Protein AF-A0A358XLY6-F1 (afdb_monomer_lite)

Structure (mmCIF, N/CA/C/O backbone):
data_AF-A0A358XLY6-F1
#
_entry.id   AF-A0A358XLY6-F1
#
loop_
_atom_site.group_PDB
_atom_site.id
_atom_site.type_symbol
_atom_site.label_atom_id
_atom_site.label_alt_id
_atom_site.label_comp_id
_atom_site.label_asym_id
_atom_site.label_entity_id
_atom_site.label_seq_id
_atom_site.pdbx_PDB_ins_code
_atom_site.Cartn_x
_atom_site.Cartn_y
_atom_site.Cartn_z
_atom_site.occupancy
_atom_site.B_iso_or_equiv
_atom_site.auth_seq_id
_atom_site.auth_comp_id
_atom_site.auth_asym_id
_atom_site.auth_atom_id
_atom_site.pdbx_PDB_model_num
ATOM 1 N N . MET A 1 1 ? -6.691 19.947 9.900 1.00 50.72 1 MET A N 1
ATOM 2 C CA . MET A 1 1 ? -7.326 18.660 10.258 1.00 50.72 1 MET A CA 1
ATOM 3 C C . MET A 1 1 ? -6.529 17.547 9.606 1.00 50.72 1 MET A C 1
ATOM 5 O O . MET A 1 1 ? -6.179 17.685 8.440 1.00 50.72 1 MET A O 1
ATOM 9 N N . THR A 1 2 ? -6.143 16.513 10.350 1.00 52.47 2 THR A N 1
ATOM 10 C CA . THR A 1 2 ? -5.227 15.484 9.835 1.00 52.47 2 THR A CA 1
ATOM 11 C C . THR A 1 2 ? -5.986 14.505 8.939 1.00 52.47 2 THR A C 1
ATOM 13 O O . THR A 1 2 ? -6.826 13.755 9.416 1.00 52.47 2 THR A O 1
ATOM 16 N N . ARG A 1 3 ? -5.667 14.538 7.638 1.00 68.81 3 ARG A N 1
ATOM 17 C CA . ARG A 1 3 ? -6.335 13.876 6.494 1.00 68.81 3 ARG A CA 1
ATOM 18 C C . ARG A 1 3 ? -6.093 12.360 6.378 1.00 68.81 3 ARG A C 1
ATOM 20 O O . ARG A 1 3 ? -6.347 11.759 5.344 1.00 68.81 3 ARG A O 1
ATOM 27 N N . ARG A 1 4 ? -5.541 11.737 7.420 1.00 82.38 4 ARG A N 1
ATOM 28 C CA . ARG A 1 4 ? -5.137 10.325 7.428 1.00 82.38 4 ARG A CA 1
ATOM 29 C C . ARG A 1 4 ? -6.206 9.491 8.115 1.00 82.38 4 ARG A C 1
ATOM 31 O O . ARG A 1 4 ? -6.633 9.848 9.210 1.00 82.38 4 ARG A O 1
ATOM 38 N N . TYR A 1 5 ? -6.558 8.356 7.522 1.00 87.88 5 TYR A N 1
ATOM 39 C CA . TYR A 1 5 ? -7.487 7.425 8.156 1.00 87.88 5 TYR A CA 1
ATOM 40 C C . TYR A 1 5 ? -6.900 6.860 9.449 1.00 87.88 5 TYR A C 1
ATOM 42 O O . TYR A 1 5 ? -5.714 6.519 9.521 1.00 87.88 5 TYR A O 1
ATOM 50 N N . THR A 1 6 ? -7.740 6.740 10.471 1.00 85.88 6 THR A N 1
ATOM 51 C CA . THR A 1 6 ? -7.402 6.048 11.714 1.00 85.88 6 THR A CA 1
ATOM 52 C C . THR A 1 6 ? -7.373 4.535 11.495 1.00 85.88 6 THR A C 1
ATOM 54 O O . THR A 1 6 ? -7.958 4.016 10.543 1.00 85.88 6 THR A O 1
ATOM 57 N N . ALA A 1 7 ? -6.722 3.799 12.401 1.00 82.56 7 ALA A N 1
ATOM 58 C CA . ALA A 1 7 ? -6.736 2.334 12.371 1.00 82.56 7 ALA A CA 1
ATOM 59 C C . ALA A 1 7 ? -8.173 1.779 12.374 1.00 82.56 7 ALA A C 1
ATOM 61 O O . ALA A 1 7 ? -8.497 0.902 11.580 1.00 82.56 7 ALA A O 1
ATOM 62 N N . GLN A 1 8 ? -9.057 2.382 13.176 1.00 85.06 8 GLN A N 1
ATOM 63 C CA . GLN A 1 8 ? -10.466 2.004 13.254 1.00 85.06 8 GLN A CA 1
ATOM 64 C C . GLN A 1 8 ? -11.199 2.192 11.916 1.00 85.06 8 GLN A C 1
ATOM 66 O O . GLN A 1 8 ? -11.937 1.304 11.500 1.00 85.06 8 GLN A O 1
ATOM 71 N N . GLN A 1 9 ? -10.968 3.305 11.209 1.00 85.12 9 GLN A N 1
ATOM 72 C CA . GLN A 1 9 ? -11.558 3.536 9.882 1.00 85.12 9 GLN A CA 1
ATOM 73 C C . GLN A 1 9 ? -11.073 2.496 8.860 1.00 85.12 9 GLN A C 1
ATOM 75 O O . GLN A 1 9 ? -11.843 1.998 8.040 1.00 85.12 9 GLN A O 1
ATOM 80 N N . ILE A 1 10 ? -9.799 2.105 8.928 1.00 82.69 10 ILE A N 1
ATOM 81 C CA . ILE A 1 10 ? -9.234 1.080 8.039 1.00 82.69 10 ILE A CA 1
ATOM 82 C C . ILE A 1 10 ? -9.859 -0.301 8.319 1.00 82.69 10 ILE A C 1
ATOM 84 O O . ILE A 1 10 ? -10.238 -1.018 7.381 1.00 82.69 10 ILE A O 1
ATOM 88 N N . GLU A 1 11 ? -9.994 -0.668 9.596 1.00 79.94 11 GLU A N 1
ATOM 89 C CA . GLU A 1 11 ? -10.589 -1.934 10.045 1.00 79.94 11 GLU A CA 1
ATOM 90 C C . GLU A 1 11 ? -12.071 -2.039 9.679 1.00 79.94 11 GLU A C 1
ATOM 92 O O . GLU A 1 11 ? -12.501 -3.065 9.150 1.00 79.94 11 GLU A O 1
ATOM 97 N N . GLN A 1 12 ? -12.827 -0.951 9.845 1.00 80.31 12 GLN A N 1
ATOM 98 C CA . GLN A 1 12 ? -14.245 -0.860 9.477 1.00 80.31 12 GLN A CA 1
ATOM 99 C C . GLN A 1 12 ? -14.483 -0.830 7.958 1.00 80.31 12 GLN A C 1
ATOM 101 O O . GLN A 1 12 ? -15.626 -0.805 7.510 1.00 80.31 12 GLN A O 1
ATOM 106 N N . GLY A 1 13 ? -13.418 -0.875 7.151 1.00 71.94 13 GLY A N 1
ATOM 107 C CA . GLY A 1 13 ? -13.522 -0.971 5.699 1.00 71.94 13 GLY A CA 1
ATOM 108 C C . GLY A 1 13 ? -13.754 0.362 4.999 1.00 71.94 13 GLY A C 1
ATOM 109 O O . GLY A 1 13 ? -14.144 0.353 3.839 1.00 71.94 13 GLY A O 1
ATOM 110 N N . SER A 1 14 ? -13.453 1.491 5.641 1.00 82.88 14 SER A N 1
ATOM 111 C CA . SER A 1 14 ? -13.591 2.828 5.049 1.00 82.88 14 SER A CA 1
ATOM 112 C C . SER A 1 14 ? -12.563 3.142 3.953 1.00 82.88 14 SER A C 1
ATOM 114 O O . SER A 1 14 ? -12.466 4.291 3.557 1.00 82.88 14 SER A O 1
ATOM 116 N N . VAL A 1 15 ? -11.776 2.164 3.489 1.00 90.38 15 VAL A N 1
ATOM 117 C CA . VAL A 1 15 ? -10.827 2.330 2.377 1.00 90.38 15 VAL A CA 1
ATOM 118 C C . VAL A 1 15 ? -11.566 2.152 1.058 1.00 90.38 15 VAL A C 1
ATOM 120 O O . VAL A 1 15 ? -12.011 1.046 0.736 1.00 90.38 15 VAL A O 1
ATOM 123 N N . TRP A 1 16 ? -11.652 3.228 0.286 1.00 91.44 16 TRP A N 1
ATOM 124 C CA . TRP A 1 16 ? -12.403 3.294 -0.960 1.00 91.44 16 TRP A CA 1
ATOM 125 C C . TRP A 1 16 ? -11.496 3.215 -2.185 1.00 91.44 16 TRP A C 1
ATOM 127 O O . TRP A 1 16 ? -10.280 3.405 -2.129 1.00 91.44 16 TRP A O 1
ATOM 137 N N . GLN A 1 17 ? -12.101 2.911 -3.332 1.00 94.94 17 GLN A N 1
ATOM 138 C CA . GLN A 1 17 ? -11.432 3.103 -4.611 1.00 94.94 17 GLN A CA 1
ATOM 139 C C . GLN A 1 17 ? -11.068 4.585 -4.770 1.00 94.94 17 GLN A C 1
ATOM 141 O O . GLN A 1 17 ? -11.851 5.453 -4.405 1.00 94.94 17 GLN A O 1
ATOM 146 N N . ALA A 1 18 ? -9.908 4.849 -5.366 1.00 94.25 18 ALA A N 1
ATOM 147 C CA . ALA A 1 18 ? -9.318 6.173 -5.544 1.00 94.25 18 ALA A CA 1
ATOM 148 C C . ALA A 1 18 ? -8.669 6.803 -4.296 1.00 94.25 18 ALA A C 1
ATOM 150 O O . ALA A 1 18 ? -7.968 7.804 -4.443 1.00 94.25 18 ALA A O 1
ATOM 151 N N . ASP A 1 19 ? -8.784 6.189 -3.114 1.00 95.19 19 ASP A N 1
ATOM 152 C CA . ASP A 1 19 ? -8.021 6.635 -1.946 1.00 95.19 19 ASP A CA 1
ATOM 153 C C . ASP A 1 19 ? -6.517 6.531 -2.205 1.00 95.19 19 ASP A C 1
ATOM 155 O O . ASP A 1 19 ? -6.028 5.602 -2.859 1.00 95.19 19 ASP A O 1
ATOM 159 N N . LEU A 1 20 ? -5.759 7.464 -1.640 1.00 95.75 20 LEU A N 1
ATOM 160 C CA . LEU A 1 20 ? -4.314 7.341 -1.586 1.00 95.75 20 LEU A CA 1
ATOM 161 C C . LEU A 1 20 ? -3.920 6.279 -0.577 1.00 95.75 20 LEU A C 1
ATOM 163 O O . LEU A 1 20 ? -4.460 6.224 0.527 1.00 95.75 20 LEU A O 1
ATOM 167 N N . PHE A 1 21 ? -2.888 5.517 -0.914 1.00 96.38 21 PHE A N 1
ATOM 168 C CA . PHE A 1 21 ? -2.131 4.751 0.062 1.00 96.38 21 PHE A CA 1
ATOM 169 C C . PHE A 1 21 ? -0.681 5.231 0.091 1.00 96.38 21 PHE A C 1
ATOM 171 O O . PHE A 1 21 ? -0.144 5.720 -0.906 1.00 96.38 21 PHE A O 1
ATOM 178 N N . ALA A 1 22 ? -0.034 5.055 1.238 1.00 96.62 22 ALA A N 1
ATOM 179 C CA . ALA A 1 22 ? 1.354 5.434 1.436 1.00 96.62 22 ALA A CA 1
ATOM 180 C C . ALA A 1 22 ? 2.163 4.288 2.048 1.00 96.62 22 ALA A C 1
ATOM 182 O O . ALA A 1 22 ? 1.692 3.579 2.941 1.00 96.62 22 ALA A O 1
ATOM 183 N N . ILE A 1 23 ? 3.401 4.136 1.589 1.00 96.88 23 ILE A N 1
ATOM 184 C CA . ILE A 1 23 ? 4.388 3.206 2.137 1.00 96.88 23 ILE A CA 1
ATOM 185 C C . ILE A 1 23 ? 5.478 4.026 2.803 1.00 96.88 23 ILE A C 1
ATOM 187 O O . ILE A 1 23 ? 6.015 4.971 2.224 1.00 96.88 23 ILE A O 1
ATOM 191 N N . TYR A 1 24 ? 5.789 3.665 4.041 1.00 96.81 24 TYR A N 1
ATOM 192 C CA . TYR A 1 24 ? 6.846 4.297 4.808 1.00 96.81 24 TYR A CA 1
ATOM 193 C C . TYR A 1 24 ? 8.149 3.516 4.643 1.00 96.81 24 TYR A C 1
ATOM 195 O O . TYR A 1 24 ? 8.169 2.294 4.783 1.00 96.81 24 TYR A O 1
ATOM 203 N N . SER A 1 25 ? 9.245 4.223 4.372 1.00 96.44 25 SER A N 1
ATOM 204 C CA . SER A 1 25 ? 10.585 3.645 4.422 1.00 96.44 25 SER A CA 1
ATOM 205 C C . SER A 1 25 ? 11.241 3.969 5.752 1.00 96.44 25 SER A C 1
ATOM 207 O O . SER A 1 25 ? 11.484 5.136 6.058 1.00 96.44 25 SER A O 1
ATOM 209 N N . ALA A 1 26 ? 11.612 2.928 6.495 1.00 95.25 26 ALA A N 1
ATOM 210 C CA . ALA A 1 26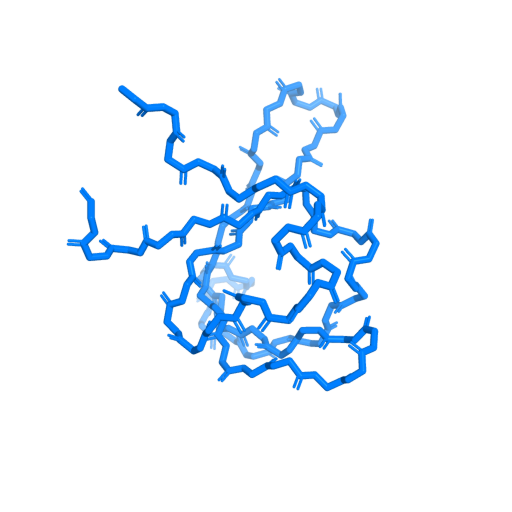 ? 12.418 3.079 7.698 1.00 95.25 26 ALA A CA 1
ATOM 211 C C . ALA A 1 26 ? 13.833 3.605 7.392 1.00 95.25 26 ALA A C 1
ATOM 213 O O . ALA A 1 26 ? 14.386 4.341 8.197 1.00 95.25 26 ALA A O 1
ATOM 214 N N . SER A 1 27 ? 14.427 3.306 6.233 1.00 97.00 27 SER A N 1
ATOM 215 C CA . SER A 1 27 ? 15.769 3.823 5.915 1.00 97.00 27 SER A CA 1
ATOM 216 C C . SER A 1 27 ? 15.763 5.313 5.571 1.00 97.00 27 SER A C 1
ATOM 218 O O . SER A 1 27 ? 16.698 6.026 5.912 1.00 97.00 27 SER A O 1
ATOM 220 N N . LEU A 1 28 ? 14.698 5.797 4.923 1.00 96.75 28 LEU A N 1
ATOM 221 C CA . LEU A 1 28 ? 14.557 7.208 4.539 1.00 96.75 28 LEU A CA 1
ATOM 222 C C . LEU A 1 28 ? 13.794 8.041 5.578 1.00 96.75 28 LEU A C 1
ATOM 224 O O . LEU A 1 28 ? 13.671 9.251 5.405 1.00 96.75 28 LEU A O 1
ATOM 228 N N . GLN A 1 29 ? 13.241 7.393 6.609 1.00 96.56 29 GLN A N 1
ATOM 229 C CA . GLN A 1 29 ? 12.427 7.993 7.670 1.00 96.56 29 GLN A CA 1
ATOM 230 C C . GLN A 1 29 ? 11.234 8.825 7.155 1.00 96.56 29 GLN A C 1
ATOM 232 O O . GLN A 1 29 ? 10.793 9.787 7.785 1.00 96.56 29 GLN A O 1
ATOM 237 N N . ARG A 1 30 ? 10.678 8.452 5.996 1.00 96.06 30 ARG A N 1
ATOM 238 C CA . ARG A 1 30 ? 9.555 9.153 5.355 1.00 96.06 30 ARG A CA 1
ATOM 239 C C . ARG A 1 30 ? 8.739 8.226 4.462 1.00 96.06 30 ARG A C 1
ATOM 241 O O . ARG A 1 30 ? 9.152 7.104 4.165 1.00 96.06 30 ARG A O 1
ATOM 248 N N . ILE A 1 31 ? 7.607 8.732 3.975 1.00 95.88 31 ILE A N 1
ATOM 249 C CA . ILE A 1 31 ? 6.872 8.093 2.880 1.00 95.88 31 ILE A CA 1
ATOM 250 C C . ILE A 1 31 ? 7.776 8.026 1.649 1.00 95.88 31 ILE A C 1
ATOM 252 O O . ILE A 1 31 ? 8.242 9.056 1.165 1.00 95.88 31 ILE A O 1
ATOM 256 N N . ASN A 1 32 ? 8.053 6.815 1.169 1.00 95.56 32 ASN A N 1
ATOM 257 C CA . ASN A 1 32 ? 8.908 6.591 -0.000 1.00 95.56 32 ASN A CA 1
ATOM 258 C C . ASN A 1 32 ? 8.112 6.303 -1.271 1.00 95.56 32 ASN A C 1
ATOM 260 O O . ASN A 1 32 ? 8.655 6.407 -2.367 1.00 95.56 32 ASN A O 1
ATOM 264 N N . HIS A 1 33 ? 6.852 5.906 -1.122 1.00 97.00 33 HIS A N 1
ATOM 265 C CA . HIS A 1 33 ? 6.009 5.532 -2.235 1.00 97.00 33 HIS A CA 1
ATOM 266 C C . HIS A 1 33 ? 4.546 5.790 -1.903 1.00 97.00 33 HIS A C 1
ATOM 268 O O . HIS A 1 33 ? 4.090 5.544 -0.783 1.00 97.00 33 HIS A O 1
ATOM 274 N N . VAL A 1 34 ? 3.825 6.275 -2.903 1.00 96.75 34 VAL A N 1
ATOM 275 C CA . VAL A 1 34 ? 2.388 6.510 -2.859 1.00 96.75 34 VAL A CA 1
ATOM 276 C C . VAL A 1 34 ? 1.766 5.996 -4.143 1.00 96.75 34 VAL A C 1
ATOM 278 O O . VAL A 1 34 ? 2.411 5.948 -5.191 1.00 96.75 34 VAL A O 1
ATOM 281 N N . GLY A 1 35 ? 0.497 5.648 -4.058 1.00 97.25 35 GLY A N 1
ATOM 282 C CA . GLY A 1 35 ? -0.312 5.309 -5.212 1.00 97.25 35 GLY A CA 1
ATOM 283 C C . GLY A 1 35 ? -1.781 5.372 -4.844 1.00 97.25 35 GLY A C 1
ATOM 284 O O . GLY A 1 35 ? -2.149 5.908 -3.798 1.00 97.25 35 GLY A O 1
ATOM 285 N N . ILE A 1 36 ? -2.606 4.796 -5.706 1.00 97.31 36 ILE A N 1
ATOM 286 C CA . ILE A 1 36 ? -4.056 4.844 -5.574 1.00 97.31 36 ILE A CA 1
ATOM 287 C C . ILE A 1 36 ? -4.603 3.443 -5.303 1.00 97.31 36 ILE A C 1
ATOM 289 O O . ILE A 1 36 ? -4.153 2.454 -5.889 1.00 97.31 36 ILE A O 1
ATOM 293 N N . VAL A 1 37 ? -5.590 3.346 -4.420 1.00 97.19 37 VAL A N 1
ATOM 294 C CA . VAL A 1 37 ? -6.350 2.125 -4.175 1.00 97.19 37 VAL A CA 1
ATOM 295 C C . VAL A 1 37 ? -7.266 1.852 -5.365 1.00 97.19 37 VAL A C 1
ATOM 297 O O . VAL A 1 37 ? -8.110 2.666 -5.734 1.00 97.19 37 VAL A O 1
ATOM 300 N N . ARG A 1 38 ? -7.140 0.662 -5.953 1.00 97.69 38 ARG A N 1
ATOM 301 C CA . ARG A 1 38 ? -8.093 0.154 -6.945 1.00 97.69 38 ARG A CA 1
ATOM 302 C C . ARG A 1 38 ? -9.243 -0.594 -6.278 1.00 97.69 38 ARG A C 1
ATOM 304 O O . ARG A 1 38 ? -10.386 -0.393 -6.664 1.00 97.69 38 ARG A O 1
ATOM 311 N N . LYS A 1 39 ? -8.936 -1.480 -5.323 1.00 95.44 39 LYS A N 1
ATOM 312 C CA . LYS A 1 39 ? -9.921 -2.207 -4.500 1.00 95.44 39 LYS A CA 1
ATOM 313 C C . LYS A 1 39 ? -9.277 -2.836 -3.261 1.00 95.44 39 LYS A C 1
ATOM 315 O O . LYS A 1 39 ? -8.090 -3.166 -3.287 1.00 95.44 39 LYS A O 1
ATOM 320 N N . LYS A 1 40 ? -10.077 -3.071 -2.217 1.00 93.56 40 LYS A N 1
ATOM 321 C CA . LYS A 1 40 ? -9.729 -3.896 -1.047 1.00 93.56 40 LYS A CA 1
ATOM 322 C C . LYS A 1 40 ? -10.319 -5.302 -1.206 1.00 93.56 40 LYS A C 1
ATOM 324 O O . LYS A 1 40 ? -11.487 -5.450 -1.545 1.00 93.56 40 LYS A O 1
ATOM 329 N N . GLU A 1 41 ? -9.519 -6.327 -0.936 1.00 93.50 41 GLU A N 1
ATOM 330 C CA . GLU A 1 41 ? -9.899 -7.743 -0.981 1.00 93.50 41 GLU A CA 1
ATOM 331 C C . GLU A 1 41 ? -9.406 -8.448 0.289 1.00 93.50 41 GLU A C 1
ATOM 333 O O . GLU A 1 41 ? -8.265 -8.916 0.367 1.00 93.50 41 GLU A O 1
ATOM 338 N N . GLY A 1 42 ? -10.253 -8.492 1.320 1.00 91.69 42 GLY A N 1
ATOM 339 C CA . GLY A 1 42 ? -9.859 -8.980 2.644 1.00 91.69 42 GLY A CA 1
ATOM 340 C C . GLY A 1 42 ? -8.666 -8.189 3.192 1.00 91.69 42 GLY A C 1
ATOM 341 O O . GLY A 1 42 ? -8.738 -6.968 3.333 1.00 91.69 42 GLY A O 1
ATOM 342 N N . ASN A 1 43 ? -7.552 -8.884 3.441 1.00 93.06 43 ASN A N 1
ATOM 343 C CA . ASN A 1 43 ? -6.297 -8.301 3.938 1.00 93.06 43 ASN A CA 1
ATOM 344 C C . ASN A 1 43 ? -5.355 -7.808 2.827 1.00 93.06 43 ASN A C 1
ATOM 346 O O . ASN A 1 43 ? -4.170 -7.582 3.076 1.00 93.06 43 ASN A O 1
ATOM 350 N N . TRP A 1 44 ? -5.854 -7.659 1.602 1.00 96.00 44 TRP A N 1
ATOM 351 C CA . TRP A 1 44 ? -5.076 -7.206 0.456 1.00 96.00 44 TRP A CA 1
ATOM 352 C C . TRP A 1 44 ? -5.653 -5.931 -0.134 1.00 96.00 44 TRP A C 1
ATOM 354 O O . TRP A 1 44 ? -6.866 -5.781 -0.244 1.00 96.00 44 TRP A O 1
ATOM 364 N N . ILE A 1 45 ? -4.769 -5.046 -0.579 1.00 97.25 45 ILE A N 1
ATOM 365 C CA . ILE A 1 45 ? -5.111 -3.880 -1.383 1.00 97.25 45 ILE A CA 1
ATOM 366 C C . ILE A 1 45 ? -4.549 -4.099 -2.782 1.00 97.25 45 ILE A C 1
ATOM 368 O O . ILE A 1 45 ? -3.344 -4.302 -2.952 1.00 97.25 45 ILE A O 1
ATOM 372 N N . LEU A 1 46 ? -5.424 -4.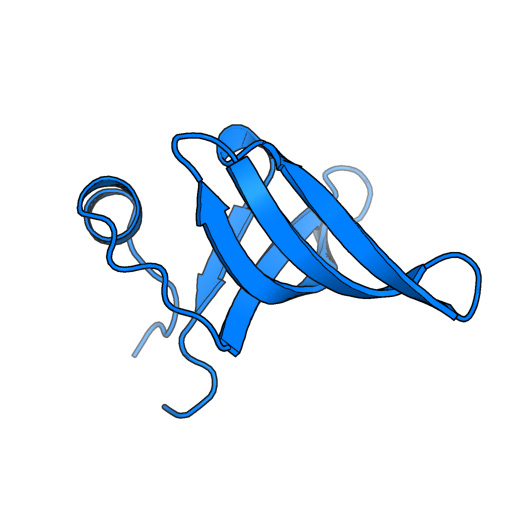073 -3.782 1.00 98.12 46 LEU A N 1
ATOM 373 C CA . LEU A 1 46 ? -5.012 -3.927 -5.169 1.00 98.12 46 LEU A CA 1
ATOM 374 C C . LEU A 1 46 ? -4.808 -2.438 -5.438 1.00 98.12 46 LEU A C 1
ATOM 376 O O . LEU A 1 46 ? -5.712 -1.633 -5.211 1.00 98.12 46 LEU A O 1
ATOM 380 N N . THR A 1 47 ? -3.630 -2.083 -5.924 1.00 98.12 47 THR A N 1
ATOM 381 C CA . THR A 1 47 ? -3.184 -0.701 -6.107 1.00 98.12 47 THR A CA 1
ATOM 382 C C . THR A 1 47 ? -2.983 -0.370 -7.582 1.00 98.12 47 THR A C 1
ATOM 384 O O . THR A 1 47 ? -2.893 -1.269 -8.419 1.00 98.12 47 TH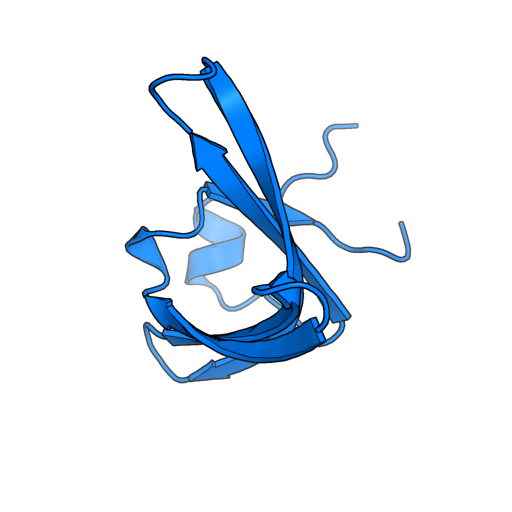R A O 1
ATOM 387 N N . VAL A 1 48 ? -2.889 0.921 -7.894 1.00 98.31 48 VAL A N 1
ATOM 388 C CA . VAL A 1 48 ? -2.298 1.464 -9.123 1.00 98.31 48 VAL A CA 1
ATOM 389 C C . VAL A 1 48 ? -1.147 2.374 -8.715 1.00 98.31 48 VAL A C 1
ATOM 391 O O . VAL A 1 48 ? -1.320 3.272 -7.889 1.00 98.31 48 VAL A O 1
ATOM 394 N N . GLU A 1 49 ? 0.034 2.120 -9.267 1.00 97.94 49 GLU A N 1
ATOM 395 C CA . GLU A 1 49 ? 1.288 2.709 -8.801 1.00 97.94 49 GLU A CA 1
ATOM 396 C C . GLU A 1 49 ? 2.077 3.273 -9.966 1.00 97.94 49 GLU A C 1
ATOM 398 O O . GLU A 1 49 ? 2.333 2.571 -10.944 1.00 97.94 49 GLU A O 1
ATOM 403 N N . GLY A 1 50 ? 2.466 4.539 -9.849 1.00 97.38 50 GLY A N 1
ATOM 404 C CA . GLY A 1 50 ? 3.357 5.186 -10.800 1.00 97.38 50 GLY A CA 1
ATOM 405 C C . GLY A 1 50 ? 4.823 4.919 -10.477 1.00 97.38 50 GLY A C 1
ATOM 406 O O . GLY A 1 50 ? 5.189 4.655 -9.332 1.00 97.38 50 GLY A O 1
ATOM 407 N N . ASN A 1 51 ? 5.666 5.040 -11.499 1.00 95.81 51 ASN A N 1
ATOM 408 C CA . ASN A 1 51 ? 7.119 4.922 -11.397 1.00 95.81 51 ASN A CA 1
ATOM 409 C C . ASN A 1 51 ? 7.610 3.608 -10.757 1.00 95.81 51 ASN A C 1
ATOM 411 O O . ASN A 1 51 ? 8.661 3.567 -10.117 1.00 95.81 51 ASN A O 1
ATOM 415 N N . VAL A 1 52 ? 6.855 2.521 -10.934 1.00 94.50 52 VAL A N 1
ATOM 416 C CA . VAL A 1 52 ? 7.334 1.170 -10.628 1.00 94.50 52 VAL A CA 1
ATOM 417 C C . VAL A 1 52 ? 8.053 0.676 -11.872 1.00 94.50 52 VAL A C 1
ATOM 419 O O . VAL A 1 52 ? 7.421 0.463 -12.905 1.00 94.50 52 VAL A O 1
ATOM 422 N N . ASP A 1 53 ? 9.378 0.557 -11.797 1.00 94.31 53 ASP A N 1
ATOM 423 C CA . ASP A 1 53 ? 10.240 0.230 -12.940 1.00 94.31 53 ASP A CA 1
ATOM 424 C C . ASP A 1 53 ? 9.966 1.137 -14.156 1.00 94.31 53 ASP A C 1
ATOM 426 O O . ASP A 1 53 ? 9.756 0.651 -15.271 1.00 94.31 53 ASP A O 1
ATOM 430 N N . ASN A 1 54 ? 9.893 2.456 -13.912 1.00 96.06 54 ASN A N 1
ATOM 431 C CA . ASN A 1 54 ? 9.565 3.502 -14.894 1.00 96.06 54 ASN A CA 1
ATOM 432 C C . ASN A 1 54 ? 8.232 3.282 -15.638 1.00 96.06 54 ASN A C 1
ATOM 434 O O . ASN A 1 54 ? 8.070 3.700 -16.785 1.00 96.06 54 ASN A O 1
ATOM 438 N N . ARG A 1 55 ? 7.269 2.604 -15.002 1.00 97.44 55 ARG A N 1
ATOM 439 C CA . ARG A 1 55 ? 5.954 2.273 -15.572 1.00 97.44 55 ARG A CA 1
ATOM 440 C C . ARG A 1 55 ? 4.831 2.490 -14.558 1.00 97.44 55 ARG A C 1
ATOM 442 O O . ARG A 1 55 ? 5.073 2.702 -13.369 1.00 97.44 55 ARG A O 1
ATOM 449 N N . VAL A 1 56 ? 3.592 2.431 -15.050 1.00 97.75 56 VAL A N 1
ATOM 450 C CA . VAL A 1 56 ? 2.381 2.371 -14.222 1.00 97.75 56 VAL A CA 1
ATOM 451 C C . VAL A 1 56 ? 1.942 0.917 -14.118 1.00 97.75 56 VAL A C 1
ATOM 453 O O . VAL A 1 56 ? 1.675 0.286 -15.140 1.00 97.75 56 VAL A O 1
ATOM 456 N N . LEU A 1 57 ? 1.877 0.376 -12.902 1.00 97.50 57 LEU A N 1
ATOM 457 C CA . LEU A 1 57 ? 1.553 -1.034 -12.667 1.00 97.50 57 LEU A CA 1
ATOM 458 C C . LEU A 1 57 ? 0.485 -1.196 -11.586 1.00 97.50 57 LEU A C 1
ATOM 460 O O . LEU A 1 57 ? 0.377 -0.390 -10.664 1.00 97.50 57 LEU A O 1
ATOM 464 N N . CYS A 1 58 ? -0.284 -2.283 -11.686 1.00 97.50 58 CYS A N 1
ATOM 465 C CA . CYS A 1 58 ? -1.120 -2.746 -10.584 1.00 97.50 58 CYS A CA 1
ATOM 466 C C . CYS A 1 58 ? -0.331 -3.723 -9.713 1.00 97.50 58 CYS A C 1
ATOM 468 O O . CYS A 1 58 ? 0.253 -4.672 -10.240 1.00 97.50 58 CYS A O 1
ATOM 470 N N . LYS A 1 59 ? -0.351 -3.542 -8.389 1.00 97.25 59 LYS A N 1
ATOM 471 C CA . LYS A 1 59 ? 0.275 -4.482 -7.450 1.00 97.25 59 LYS A CA 1
ATOM 472 C C . LYS A 1 59 ? -0.716 -4.913 -6.384 1.00 97.25 59 LYS A C 1
ATOM 474 O O . LYS A 1 59 ? -1.637 -4.190 -6.020 1.00 97.25 59 LYS A O 1
ATOM 479 N N . ARG A 1 60 ? -0.522 -6.123 -5.873 1.00 97.50 60 ARG A N 1
ATOM 480 C CA . ARG A 1 60 ? -1.247 -6.614 -4.705 1.00 97.50 60 ARG A CA 1
ATOM 481 C C . ARG A 1 60 ? -0.365 -6.395 -3.482 1.00 97.50 60 ARG A C 1
ATOM 483 O O . ARG A 1 60 ? 0.748 -6.917 -3.433 1.00 97.50 60 ARG A O 1
ATOM 490 N N . ARG A 1 61 ? -0.842 -5.614 -2.514 1.00 97.00 61 ARG A N 1
ATOM 491 C CA . ARG A 1 61 ? -0.109 -5.297 -1.281 1.00 97.00 61 ARG A CA 1
ATOM 492 C C . ARG A 1 61 ? -0.843 -5.839 -0.06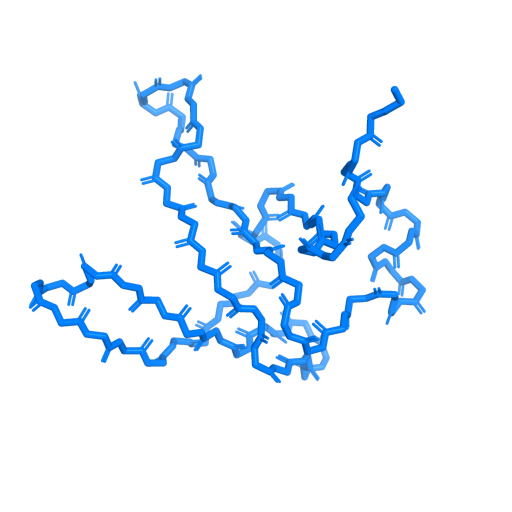1 1.00 97.00 61 ARG A C 1
ATOM 494 O O . ARG A 1 61 ? -2.060 -5.664 0.015 1.00 97.00 61 ARG A O 1
ATOM 501 N N . PRO A 1 62 ? -0.152 -6.484 0.893 1.00 96.44 62 PRO A N 1
ATOM 502 C CA . PRO A 1 62 ? -0.767 -6.810 2.170 1.00 96.44 62 PRO A CA 1
ATOM 503 C C . PRO A 1 62 ? -1.151 -5.518 2.893 1.00 96.44 62 PRO A C 1
ATOM 505 O O . PRO A 1 62 ? -0.346 -4.584 2.943 1.00 96.44 62 PRO A O 1
ATOM 508 N N . LEU A 1 63 ? -2.340 -5.479 3.493 1.00 94.50 63 LEU A N 1
ATOM 509 C CA . LEU A 1 63 ? -2.828 -4.328 4.257 1.00 94.50 63 LEU A CA 1
ATOM 510 C C . LEU A 1 63 ? -1.824 -3.904 5.339 1.00 94.50 63 LEU A C 1
ATOM 512 O O . LEU A 1 63 ? -1.555 -2.720 5.491 1.00 94.50 63 LEU A O 1
ATOM 516 N N . ALA A 1 64 ? -1.186 -4.877 5.995 1.00 93.75 64 ALA A N 1
ATOM 517 C CA . ALA A 1 64 ? -0.168 -4.657 7.023 1.00 93.75 64 ALA A CA 1
ATOM 518 C C . ALA A 1 64 ? 1.086 -3.899 6.536 1.00 93.75 64 ALA A C 1
ATOM 520 O O . ALA A 1 64 ? 1.840 -3.382 7.352 1.00 93.75 64 ALA A O 1
ATOM 521 N N . THR A 1 65 ? 1.332 -3.840 5.221 1.00 94.69 65 THR A N 1
ATOM 522 C CA . THR A 1 65 ? 2.478 -3.107 4.645 1.00 94.69 65 THR A CA 1
ATOM 523 C C . THR A 1 65 ? 2.147 -1.664 4.275 1.00 94.69 65 THR A C 1
ATOM 525 O O . THR A 1 65 ? 3.054 -0.888 3.968 1.00 94.69 65 THR A O 1
ATOM 528 N N . ILE A 1 66 ? 0.863 -1.296 4.275 1.00 95.75 66 ILE A N 1
ATOM 529 C CA . ILE A 1 66 ? 0.436 0.068 3.986 1.00 95.75 66 ILE A CA 1
ATOM 530 C C . ILE A 1 66 ? 0.471 0.864 5.280 1.00 95.75 66 ILE A C 1
ATOM 532 O O . ILE A 1 66 ? -0.165 0.520 6.271 1.00 95.75 66 ILE A O 1
ATOM 536 N N . TYR A 1 67 ? 1.224 1.956 5.254 1.00 95.31 67 TYR A N 1
ATOM 537 C CA . TYR A 1 67 ? 1.413 2.803 6.417 1.00 95.31 67 TYR A CA 1
ATOM 538 C C . TYR A 1 67 ? 0.200 3.704 6.664 1.00 95.31 67 TYR A C 1
ATOM 540 O O . TYR A 1 67 ? -0.206 3.907 7.807 1.00 95.31 67 TYR A O 1
ATOM 548 N N . ALA A 1 68 ? -0.379 4.273 5.608 1.00 94.44 68 ALA A N 1
ATOM 549 C CA . ALA A 1 68 ? -1.480 5.221 5.724 1.00 94.44 68 ALA A CA 1
ATOM 550 C C . ALA A 1 68 ? -2.408 5.173 4.511 1.00 94.44 68 ALA A C 1
ATOM 552 O O . ALA A 1 68 ? -1.960 4.859 3.407 1.00 94.44 68 ALA A O 1
ATOM 553 N N . PHE A 1 69 ? -3.660 5.573 4.739 1.00 95.12 69 PHE A N 1
ATOM 554 C CA . PHE A 1 69 ? -4.628 5.916 3.703 1.00 95.12 69 PHE A CA 1
ATOM 555 C C . PHE A 1 69 ? -5.111 7.359 3.875 1.00 95.12 69 PHE A C 1
ATOM 557 O O . PHE A 1 69 ? -5.079 7.891 4.992 1.00 95.12 69 PHE A O 1
ATOM 564 N N . SER A 1 70 ? -5.542 7.975 2.778 1.00 93.31 70 SER A N 1
ATOM 565 C CA . SER A 1 70 ? -6.143 9.313 2.741 1.00 93.31 70 SER A CA 1
ATOM 566 C C . SER A 1 70 ? -7.164 9.381 1.613 1.00 93.31 70 SER A C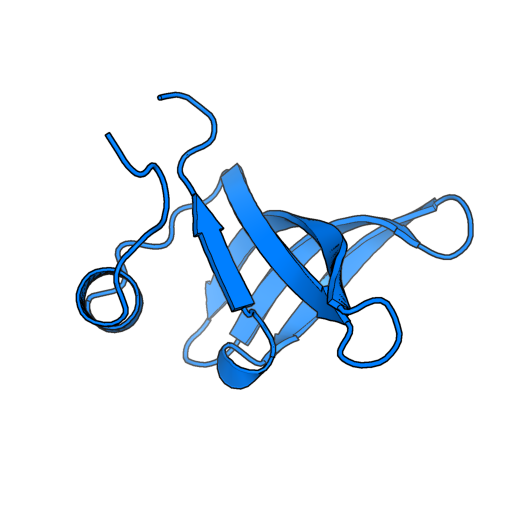 1
ATOM 568 O O . SER A 1 70 ? -6.913 8.836 0.539 1.00 93.31 70 SER A O 1
ATOM 570 N N . ASN A 1 71 ? -8.252 10.120 1.821 1.00 90.00 71 ASN A N 1
ATOM 571 C CA . ASN A 1 71 ? -9.128 10.529 0.726 1.00 90.00 71 ASN A CA 1
ATOM 572 C C . ASN A 1 71 ? -8.359 11.508 -0.187 1.00 90.00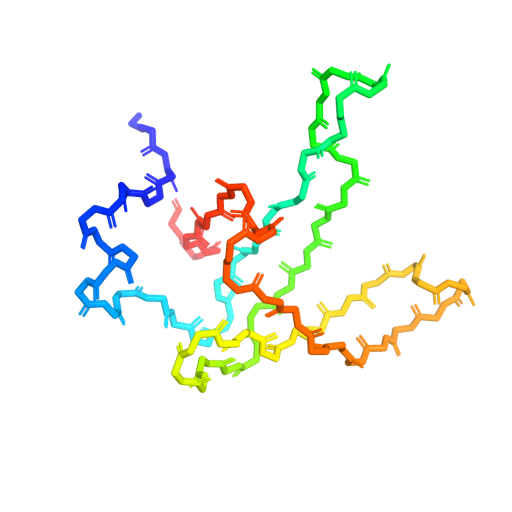 71 ASN A C 1
ATOM 574 O O . ASN A 1 71 ? -7.571 12.318 0.310 1.00 90.00 71 ASN A O 1
ATOM 578 N N . TRP A 1 72 ? -8.528 11.389 -1.507 1.00 82.69 72 TRP A N 1
ATOM 579 C CA . TRP A 1 72 ? -7.918 12.280 -2.504 1.00 82.69 72 TRP A CA 1
ATOM 580 C C . TRP A 1 72 ? -8.721 13.568 -2.736 1.00 82.69 72 TRP A C 1
ATOM 582 O O . TRP A 1 72 ? -8.146 14.579 -3.132 1.00 82.69 72 TRP A O 1
ATOM 592 N N . LEU A 1 73 ? -10.041 13.524 -2.548 1.00 79.75 73 LEU A N 1
ATOM 593 C CA . LEU A 1 73 ? -10.953 14.609 -2.929 1.00 79.75 73 LEU A CA 1
ATOM 594 C C . LEU A 1 73 ? -11.180 15.660 -1.827 1.00 79.75 73 LEU A C 1
ATOM 596 O O . LEU A 1 73 ? -11.779 16.693 -2.118 1.00 79.75 73 LEU A O 1
ATOM 600 N N . ASP A 1 74 ? -10.683 15.415 -0.611 1.00 61.72 74 ASP A N 1
ATOM 601 C CA . ASP A 1 74 ? -10.826 16.283 0.573 1.00 61.72 74 ASP A CA 1
ATOM 602 C C . ASP A 1 74 ? -9.530 17.059 0.909 1.00 61.72 74 ASP A C 1
ATOM 604 O O . ASP A 1 74 ? -9.610 18.196 1.438 1.00 61.72 74 ASP A O 1
#

Sequence (74 aa):
MTRRYTAQQIEQGSVWQADLFAIYSASLQRINHVGIVRKKEGNWILTVEGNVDNRVLCKRRPLATIYAFSNWLD

Radius of gyration: 11.93 Å; chains: 1; bounding box: 30×28×29 Å

pLDDT: mean 91.36, std 9.81, range [50.72, 98.31]

Secondary structure (DSSP, 8-state):
---SPPHHHHHTT---TT-EEEEEETTTTEEEEEEEEEEEETTEEEEEEEEETTEEEEEEEEGGG--EEE-S--

Foldseek 3Di:
DDQWDDPVCVVVPVQDFQKKWFAADPVVRGTPFIFTFHDDDPQWTFTWGAPPVNHTDTDIDGVVRTPTIGHPVD